Protein AF-A0AAJ3U1E9-F1 (afdb_monomer_lite)

Structure (mmCIF, N/CA/C/O back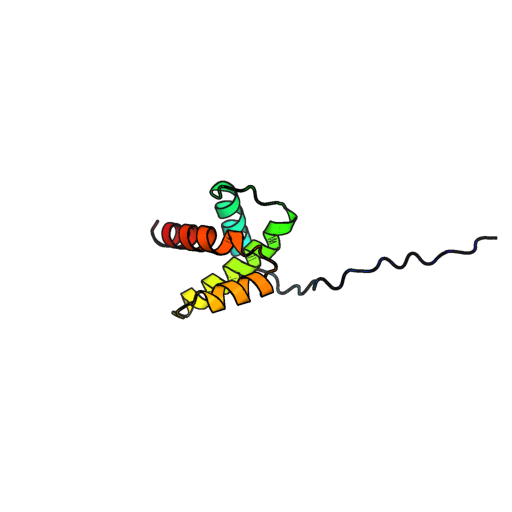bone):
data_AF-A0AAJ3U1E9-F1
#
_entry.id   AF-A0AAJ3U1E9-F1
#
loop_
_atom_site.group_PDB
_atom_site.id
_atom_site.type_symbol
_atom_site.label_atom_id
_atom_site.label_alt_id
_atom_site.label_comp_id
_atom_site.label_asym_id
_atom_site.label_entity_id
_atom_site.label_seq_id
_atom_site.pdbx_PDB_ins_code
_atom_site.Cartn_x
_atom_site.Cartn_y
_atom_site.Cartn_z
_atom_site.occupancy
_atom_site.B_iso_or_equiv
_atom_site.auth_seq_id
_atom_site.auth_comp_id
_atom_site.auth_asym_id
_atom_site.auth_atom_id
_atom_site.pdbx_PDB_model_num
ATOM 1 N N . MET A 1 1 ? -5.097 -34.889 -41.977 1.00 48.44 1 MET A N 1
ATOM 2 C CA . MET A 1 1 ? -4.317 -33.706 -42.388 1.00 48.44 1 MET A CA 1
ATOM 3 C C . MET A 1 1 ? -4.623 -32.609 -41.391 1.00 48.44 1 MET A C 1
ATOM 5 O O . MET A 1 1 ? -5.748 -32.131 -41.348 1.00 48.44 1 MET A O 1
ATOM 9 N N . LEU A 1 2 ? -3.668 -32.356 -40.502 1.00 49.00 2 LEU A N 1
ATOM 10 C CA . LEU A 1 2 ? -3.733 -31.358 -39.440 1.00 49.00 2 LEU A CA 1
ATOM 11 C C . LEU A 1 2 ? -3.795 -29.964 -40.077 1.00 49.00 2 LEU A C 1
ATOM 13 O O . LEU A 1 2 ? -2.908 -29.629 -40.855 1.00 49.00 2 LEU A O 1
ATOM 17 N N . SER A 1 3 ? -4.807 -29.163 -39.752 1.00 53.00 3 SER A N 1
ATOM 18 C CA . SER A 1 3 ? -4.743 -27.715 -39.964 1.00 53.00 3 SER A CA 1
ATOM 19 C C . SER A 1 3 ? -4.899 -27.055 -38.607 1.00 53.00 3 SER A C 1
ATOM 21 O O . SER A 1 3 ? -6.005 -26.895 -38.096 1.00 53.00 3 SER A O 1
ATOM 23 N N . SER A 1 4 ? -3.747 -26.779 -38.005 1.00 50.12 4 SER A N 1
ATOM 24 C CA . SER A 1 4 ? -3.579 -26.111 -36.725 1.00 50.12 4 SER A CA 1
ATOM 25 C C . SER A 1 4 ? -4.294 -24.763 -36.717 1.00 50.12 4 SER A C 1
ATOM 27 O O . SER A 1 4 ? -3.982 -23.884 -37.519 1.00 50.12 4 SER A O 1
ATOM 29 N N . ALA A 1 5 ? -5.219 -24.584 -35.778 1.00 55.34 5 ALA A N 1
ATOM 30 C CA . ALA A 1 5 ? -5.594 -23.254 -35.328 1.00 55.34 5 ALA A CA 1
ATOM 31 C C . ALA A 1 5 ? -4.408 -22.676 -34.534 1.00 55.34 5 ALA A C 1
ATOM 33 O O . ALA A 1 5 ? -3.869 -23.382 -33.674 1.00 55.34 5 ALA A O 1
ATOM 34 N N . PRO A 1 6 ? -3.963 -21.435 -34.786 1.00 54.22 6 PRO A N 1
ATOM 35 C CA . PRO A 1 6 ? -3.008 -20.801 -33.899 1.00 54.22 6 PRO A CA 1
ATOM 36 C C . PRO A 1 6 ? -3.729 -20.468 -32.592 1.00 54.22 6 PRO A C 1
ATOM 38 O O . PRO A 1 6 ? -4.646 -19.648 -32.560 1.00 54.22 6 PRO A O 1
ATOM 41 N N . VAL A 1 7 ? -3.306 -21.111 -31.504 1.00 56.97 7 VAL A N 1
ATOM 42 C CA . VAL A 1 7 ? -3.563 -20.630 -30.146 1.00 56.97 7 VAL A CA 1
ATOM 43 C C . VAL A 1 7 ? -2.734 -19.358 -29.987 1.00 56.97 7 VAL A C 1
ATOM 45 O O . VAL A 1 7 ? -1.586 -19.403 -29.552 1.00 56.97 7 VAL A O 1
ATOM 48 N N . LEU A 1 8 ? -3.281 -18.213 -30.403 1.00 46.44 8 LEU A N 1
ATOM 49 C CA . LEU A 1 8 ? -2.783 -16.936 -29.913 1.00 46.44 8 LEU A CA 1
ATOM 50 C C . LEU A 1 8 ? -3.296 -16.809 -28.481 1.00 46.44 8 LEU A C 1
ATOM 52 O O . LEU A 1 8 ? -4.413 -16.359 -28.233 1.00 46.44 8 LEU A O 1
ATOM 56 N N . ASN A 1 9 ? -2.469 -17.263 -27.543 1.00 48.06 9 ASN A N 1
ATOM 57 C CA . ASN A 1 9 ? -2.538 -16.819 -26.164 1.00 48.06 9 ASN A CA 1
ATOM 58 C C . ASN A 1 9 ? -2.365 -15.296 -26.225 1.00 48.06 9 ASN A C 1
ATOM 60 O O . ASN A 1 9 ? -1.258 -14.800 -26.440 1.00 48.06 9 ASN A O 1
ATOM 64 N N . ALA A 1 10 ? -3.471 -14.559 -26.148 1.00 47.81 10 ALA A N 1
ATOM 65 C CA . ALA A 1 10 ? -3.430 -13.130 -25.924 1.00 47.81 10 ALA A CA 1
ATOM 66 C C . ALA A 1 10 ? -2.826 -12.949 -24.533 1.00 47.81 10 ALA A C 1
ATOM 68 O O . ALA A 1 10 ? -3.517 -13.054 -23.524 1.00 47.81 10 ALA A O 1
ATOM 69 N N . LEU A 1 11 ? -1.508 -12.765 -24.486 1.00 45.75 11 LEU A N 1
ATOM 70 C CA . LEU A 1 11 ? -0.851 -12.178 -23.335 1.00 45.75 11 LEU A CA 1
ATOM 71 C C . LEU A 1 11 ? -1.553 -10.837 -23.138 1.00 45.75 11 LEU A C 1
ATOM 73 O O . LEU A 1 11 ? -1.408 -9.930 -23.959 1.00 45.75 11 LEU A O 1
ATOM 77 N N . THR A 1 12 ? -2.390 -10.745 -22.107 1.00 48.50 12 THR A N 1
ATOM 78 C CA . THR A 1 12 ? -2.872 -9.458 -21.623 1.00 48.50 12 THR A CA 1
ATOM 79 C C . THR A 1 12 ? -1.635 -8.587 -21.430 1.00 48.50 12 THR A C 1
ATOM 81 O O . THR A 1 12 ? -0.710 -9.033 -20.745 1.00 48.50 12 THR A O 1
ATOM 84 N N . PRO A 1 13 ? -1.563 -7.385 -22.022 1.00 43.53 13 PRO A N 1
ATOM 85 C CA . PRO A 1 13 ? -0.471 -6.458 -21.778 1.00 43.53 13 PRO A CA 1
ATOM 86 C C . PRO A 1 13 ? -0.645 -5.823 -20.390 1.00 43.53 13 PRO A C 1
ATOM 88 O O . PRO A 1 13 ? -0.789 -4.619 -20.248 1.00 43.53 13 PRO A O 1
ATOM 91 N N . GLY A 1 14 ? -0.673 -6.665 -19.358 1.00 47.81 14 GLY A N 1
ATOM 92 C CA . GLY A 1 14 ? -0.402 -6.312 -17.977 1.00 47.81 14 GLY A CA 1
ATOM 93 C C . GLY A 1 14 ? 1.082 -6.549 -17.767 1.00 47.81 14 GLY A C 1
ATOM 94 O O . GLY A 1 14 ? 1.507 -7.650 -17.437 1.00 47.81 14 GLY A O 1
ATOM 95 N N . GLN A 1 15 ? 1.849 -5.532 -18.138 1.00 50.19 15 GLN A N 1
ATOM 96 C CA . GLN A 1 15 ? 3.232 -5.256 -17.770 1.00 50.19 15 GLN A CA 1
ATOM 97 C C . GLN A 1 15 ? 3.837 -6.222 -16.738 1.00 50.19 15 GLN A C 1
ATOM 99 O O . GLN A 1 15 ? 3.828 -5.967 -15.539 1.00 50.19 15 GLN A O 1
ATOM 104 N N . ILE A 1 16 ? 4.504 -7.269 -17.228 1.00 46.97 16 ILE A N 1
ATOM 105 C CA . ILE A 1 16 ? 5.647 -7.861 -16.526 1.00 46.97 16 ILE A CA 1
ATOM 106 C C . ILE A 1 16 ? 6.789 -6.843 -16.653 1.00 46.97 16 ILE A C 1
ATOM 108 O O . ILE A 1 16 ? 7.735 -7.019 -17.418 1.00 46.97 16 ILE A O 1
ATOM 112 N N . MET A 1 17 ? 6.654 -5.698 -15.984 1.00 45.28 17 MET A N 1
ATOM 113 C CA . MET A 1 17 ? 7.778 -4.812 -15.722 1.00 45.28 17 MET A CA 1
ATOM 114 C C . MET A 1 17 ? 8.461 -5.370 -14.481 1.00 45.28 17 MET A C 1
ATOM 116 O O . MET A 1 17 ? 8.216 -4.914 -13.372 1.00 45.28 17 MET A O 1
ATOM 120 N N . ASN A 1 18 ? 9.291 -6.399 -14.679 1.00 44.62 18 ASN A N 1
ATOM 121 C CA . ASN A 1 18 ? 10.212 -6.892 -13.658 1.00 44.62 18 ASN A CA 1
ATOM 122 C C . ASN A 1 18 ? 11.278 -5.814 -13.384 1.00 44.62 18 ASN A C 1
ATOM 124 O O . ASN A 1 18 ? 12.429 -5.939 -13.796 1.00 44.62 18 ASN A O 1
ATOM 128 N N . HIS A 1 19 ? 10.897 -4.731 -12.712 1.00 53.78 19 HIS A N 1
ATOM 129 C CA . HIS A 1 19 ? 11.759 -4.211 -11.668 1.00 53.78 19 HIS A CA 1
ATOM 130 C C . HIS A 1 19 ? 11.544 -5.162 -10.495 1.00 53.78 19 HIS A C 1
ATOM 132 O O . HIS A 1 19 ? 10.432 -5.241 -9.985 1.00 53.78 19 HIS A O 1
ATOM 138 N N . ASP A 1 20 ? 12.558 -5.957 -10.147 1.00 77.88 20 ASP A N 1
ATOM 139 C CA . ASP A 1 20 ? 12.486 -6.845 -8.985 1.00 77.88 20 ASP A CA 1
ATOM 140 C C . ASP A 1 20 ? 12.117 -6.004 -7.759 1.00 77.88 20 ASP A C 1
ATOM 142 O O . ASP A 1 20 ? 12.939 -5.230 -7.265 1.00 77.88 20 ASP A O 1
ATOM 146 N N . ILE A 1 21 ? 10.871 -6.125 -7.300 1.00 91.50 21 ILE A N 1
ATOM 1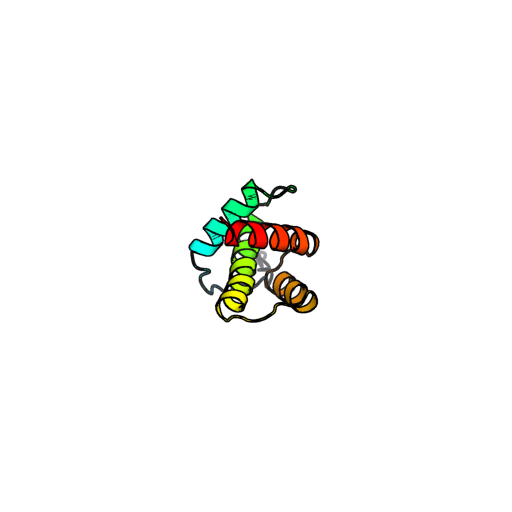47 C CA . ILE A 1 21 ? 10.414 -5.520 -6.053 1.00 91.50 21 ILE A CA 1
ATOM 148 C C . ILE A 1 21 ? 11.217 -6.203 -4.938 1.00 91.50 21 ILE A C 1
ATOM 150 O O . ILE A 1 21 ? 11.147 -7.430 -4.811 1.00 91.50 21 ILE A O 1
ATOM 154 N N . PRO A 1 22 ? 12.013 -5.466 -4.139 1.00 94.75 22 PRO A N 1
ATOM 155 C CA . PRO A 1 22 ? 12.797 -6.073 -3.071 1.00 94.75 22 PRO A CA 1
ATOM 156 C C . PRO A 1 22 ? 11.934 -6.899 -2.108 1.00 94.75 22 PRO A C 1
ATOM 158 O O . PRO A 1 22 ? 10.864 -6.449 -1.705 1.00 94.75 22 PRO A O 1
ATOM 161 N N . LEU A 1 23 ? 12.438 -8.068 -1.683 1.00 93.88 23 LEU A N 1
ATOM 162 C CA . LEU A 1 23 ? 11.690 -9.029 -0.852 1.00 93.88 23 LEU A CA 1
ATOM 163 C C . LEU A 1 23 ? 11.068 -8.398 0.403 1.00 93.88 23 LEU A C 1
ATOM 165 O O . LEU A 1 23 ? 9.941 -8.727 0.746 1.00 93.88 23 LEU A O 1
ATOM 169 N N . LYS A 1 24 ? 11.744 -7.413 1.006 1.00 93.56 24 LYS A N 1
ATOM 170 C CA . LYS A 1 24 ? 11.238 -6.673 2.171 1.00 93.56 24 LYS A CA 1
ATOM 171 C C . LYS A 1 24 ? 9.835 -6.079 1.974 1.00 93.56 24 LYS A C 1
ATOM 173 O O . LYS A 1 24 ? 9.107 -5.928 2.939 1.00 93.56 24 LYS A O 1
ATOM 178 N N . TYR A 1 25 ? 9.449 -5.716 0.748 1.00 96.38 25 TYR A N 1
ATOM 179 C CA . TYR A 1 25 ? 8.115 -5.168 0.486 1.00 96.38 25 TYR A CA 1
ATOM 180 C C . TYR A 1 25 ? 7.050 -6.261 0.369 1.00 96.38 25 TYR A C 1
ATOM 182 O O . TYR A 1 25 ? 5.882 -5.996 0.632 1.00 96.38 25 TYR A O 1
ATOM 190 N N . PHE A 1 26 ? 7.443 -7.487 0.012 1.00 96.06 26 PHE A N 1
ATOM 191 C CA . PHE A 1 26 ? 6.564 -8.650 0.122 1.00 96.06 26 PHE A CA 1
ATOM 192 C C . PHE A 1 26 ? 6.356 -9.049 1.578 1.00 96.06 26 PHE A C 1
ATOM 194 O O . PHE A 1 26 ? 5.237 -9.392 1.926 1.00 96.06 26 PHE A O 1
ATOM 201 N N . ASP A 1 27 ? 7.388 -8.947 2.421 1.00 95.44 27 ASP A N 1
ATOM 202 C CA . ASP A 1 27 ? 7.248 -9.204 3.858 1.00 95.44 27 ASP A CA 1
ATOM 203 C C . ASP A 1 27 ? 6.211 -8.248 4.484 1.00 95.44 27 ASP A C 1
ATOM 205 O O . ASP A 1 27 ? 5.326 -8.689 5.209 1.00 95.44 27 ASP A O 1
ATOM 209 N N . ILE A 1 28 ? 6.245 -6.960 4.112 1.00 95.75 28 ILE A N 1
ATOM 210 C CA . ILE A 1 28 ? 5.253 -5.957 4.549 1.00 95.75 28 ILE A CA 1
ATOM 211 C C . ILE A 1 28 ? 3.863 -6.246 3.964 1.00 95.75 28 ILE A C 1
ATOM 213 O O . ILE A 1 28 ? 2.859 -6.112 4.655 1.00 95.75 28 ILE A O 1
ATOM 217 N N . ALA A 1 29 ? 3.780 -6.649 2.691 1.00 96.50 29 ALA A N 1
ATOM 218 C CA . ALA A 1 29 ? 2.503 -7.018 2.081 1.00 96.50 29 ALA A CA 1
ATOM 219 C C . ALA A 1 29 ? 1.868 -8.246 2.749 1.00 96.50 29 ALA A C 1
ATOM 221 O O . ALA A 1 29 ? 0.647 -8.296 2.892 1.00 96.50 29 A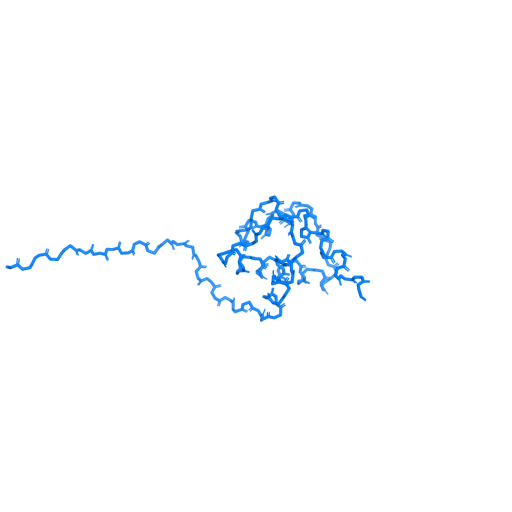LA A O 1
ATOM 222 N N . ASP A 1 30 ? 2.687 -9.214 3.161 1.00 95.75 30 ASP A N 1
ATOM 223 C CA . ASP A 1 30 ? 2.241 -10.396 3.892 1.00 95.75 30 ASP A CA 1
ATOM 224 C C . ASP A 1 30 ? 1.789 -10.029 5.311 1.00 95.75 30 ASP A C 1
ATOM 226 O O . ASP A 1 30 ? 0.763 -10.531 5.758 1.00 95.75 30 ASP A O 1
ATOM 230 N N . GLU A 1 31 ? 2.495 -9.124 5.992 1.00 96.25 31 GLU A N 1
ATOM 231 C CA . GLU A 1 31 ? 2.096 -8.580 7.296 1.00 96.25 31 GLU A CA 1
ATOM 232 C C . GLU A 1 31 ? 0.746 -7.852 7.210 1.00 96.25 31 GLU A C 1
ATOM 234 O O . GLU A 1 31 ? -0.207 -8.249 7.886 1.00 96.25 31 GLU A O 1
ATOM 239 N N . TYR A 1 32 ? 0.606 -6.903 6.277 1.00 96.88 32 TYR A N 1
ATOM 240 C CA . TYR A 1 32 ? -0.666 -6.229 5.998 1.00 96.88 32 TYR A CA 1
ATOM 241 C C . TYR A 1 32 ? -1.795 -7.231 5.712 1.00 96.88 32 TYR A C 1
ATOM 243 O O . TYR A 1 32 ? -2.890 -7.095 6.253 1.00 96.88 32 TYR A O 1
ATOM 251 N N . ALA A 1 33 ? -1.536 -8.283 4.926 1.00 96.62 33 ALA A N 1
ATOM 252 C CA . ALA A 1 33 ? -2.533 -9.310 4.615 1.00 96.62 33 ALA A CA 1
ATOM 253 C C . ALA A 1 33 ? -3.034 -10.094 5.844 1.00 96.62 33 ALA A C 1
ATOM 255 O O . ALA A 1 33 ? -4.101 -10.710 5.776 1.00 96.62 33 ALA A O 1
ATOM 256 N N . THR A 1 34 ? -2.283 -10.103 6.951 1.00 95.06 34 THR A N 1
ATOM 257 C CA . THR A 1 34 ? -2.720 -10.715 8.217 1.00 95.06 34 THR A CA 1
ATOM 258 C C . THR A 1 34 ? -3.522 -9.774 9.114 1.00 95.06 34 THR A C 1
ATOM 260 O O . THR A 1 34 ? -4.260 -10.258 9.974 1.00 95.06 34 THR A O 1
ATOM 263 N N . GLU A 1 35 ? -3.411 -8.462 8.904 1.00 93.38 35 GLU A N 1
ATOM 264 C CA . GLU A 1 35 ? -4.025 -7.430 9.748 1.00 93.38 35 GLU A CA 1
ATOM 265 C C . GLU A 1 35 ? -5.230 -6.743 9.098 1.00 93.38 35 GLU A C 1
ATOM 267 O O . GLU A 1 35 ? -6.103 -6.233 9.803 1.00 93.38 35 GLU A O 1
ATOM 272 N N . CYS A 1 36 ? -5.313 -6.757 7.766 1.00 93.75 36 CYS A N 1
ATOM 273 C CA . CYS A 1 36 ? -6.404 -6.146 7.017 1.00 93.75 36 CYS A CA 1
ATOM 274 C C . CYS A 1 36 ? -7.752 -6.838 7.271 1.00 93.75 36 CYS A C 1
ATOM 276 O O . CYS A 1 36 ? -7.837 -8.060 7.444 1.00 93.75 36 CYS A O 1
ATOM 278 N N . ALA A 1 37 ? -8.836 -6.067 7.217 1.00 91.88 37 ALA A N 1
ATOM 279 C CA . ALA A 1 37 ? -10.185 -6.588 7.404 1.00 91.88 37 ALA A CA 1
ATOM 280 C C . ALA A 1 37 ? -10.641 -7.468 6.227 1.00 91.88 37 ALA A C 1
ATOM 282 O O . ALA A 1 37 ? -11.306 -8.490 6.429 1.00 91.88 37 ALA A O 1
ATOM 283 N N . GLU A 1 38 ? -10.301 -7.073 4.996 1.00 92.44 38 GLU A N 1
ATOM 284 C CA . GLU A 1 38 ? -10.631 -7.828 3.787 1.00 92.44 38 GLU A CA 1
ATOM 285 C C . GLU A 1 38 ? -9.461 -8.710 3.343 1.00 92.44 38 GLU A C 1
ATOM 287 O O . GLU A 1 38 ? -8.399 -8.171 3.021 1.00 92.44 38 GLU A O 1
ATOM 292 N N . PRO A 1 39 ? -9.659 -10.040 3.215 1.00 94.69 39 PRO A N 1
ATOM 293 C CA . PRO A 1 39 ? -8.599 -10.948 2.804 1.00 94.69 39 PRO A CA 1
ATOM 294 C C . PRO A 1 39 ? -7.923 -10.487 1.511 1.00 94.69 39 PRO A C 1
ATOM 296 O O . PRO A 1 39 ? -8.584 -10.108 0.541 1.00 94.69 39 PRO A O 1
ATOM 299 N N . VAL A 1 40 ? -6.598 -10.565 1.488 1.00 95.19 40 VAL A N 1
ATOM 300 C CA . VAL A 1 40 ? -5.785 -10.277 0.306 1.00 95.19 40 VAL A CA 1
ATOM 301 C C . VAL A 1 40 ? -5.671 -11.539 -0.545 1.00 95.19 40 VAL A C 1
ATOM 303 O O . VAL A 1 40 ? -5.250 -12.594 -0.066 1.00 95.19 40 VAL A O 1
ATOM 306 N N . ALA A 1 41 ? -6.041 -11.455 -1.823 1.00 94.19 41 ALA A N 1
ATOM 307 C CA . ALA A 1 41 ? -5.828 -12.552 -2.759 1.00 94.19 41 ALA A CA 1
ATOM 308 C C . ALA A 1 41 ? -4.346 -12.673 -3.154 1.00 94.19 41 ALA A C 1
ATOM 310 O O . ALA A 1 41 ? -3.621 -11.684 -3.220 1.00 94.19 41 ALA A O 1
ATOM 311 N N . GLU A 1 42 ? -3.898 -13.873 -3.538 1.00 92.00 42 GLU A N 1
ATOM 312 C CA . GLU A 1 42 ? -2.514 -14.098 -4.001 1.00 92.00 42 GLU A CA 1
ATOM 313 C C . GLU A 1 42 ? -2.124 -13.166 -5.164 1.00 92.00 42 GLU A C 1
ATOM 315 O O . GLU A 1 42 ? -1.004 -12.662 -5.220 1.00 92.00 42 GLU A O 1
ATOM 320 N N . ALA A 1 43 ? -3.075 -12.871 -6.057 1.00 93.06 43 ALA A N 1
ATOM 321 C CA . ALA A 1 43 ? -2.878 -11.955 -7.179 1.00 93.06 43 ALA A CA 1
ATOM 322 C C . ALA A 1 43 ? -2.680 -10.486 -6.756 1.00 93.06 43 ALA A C 1
ATOM 324 O O . ALA A 1 43 ? -2.111 -9.711 -7.519 1.00 93.06 43 ALA A O 1
ATOM 325 N N . GLU A 1 44 ? -3.130 -10.099 -5.559 1.00 95.44 44 GLU A N 1
ATOM 326 C CA . GLU A 1 44 ? -2.974 -8.744 -5.014 1.00 95.44 44 GLU A CA 1
ATOM 327 C C . GLU A 1 44 ? -1.626 -8.554 -4.306 1.00 95.44 44 GLU A C 1
ATOM 329 O O . GLU A 1 44 ? -1.202 -7.421 -4.089 1.00 95.44 44 GLU A O 1
ATOM 334 N N . ARG A 1 45 ? -0.902 -9.640 -4.001 1.00 95.75 45 ARG A N 1
ATOM 335 C CA . ARG A 1 45 ? 0.358 -9.591 -3.246 1.00 95.75 45 ARG A CA 1
ATOM 336 C C . ARG A 1 45 ? 1.446 -8.772 -3.947 1.00 95.75 45 ARG A C 1
ATOM 338 O O . ARG A 1 45 ? 2.081 -7.926 -3.325 1.00 95.75 45 ARG A O 1
ATOM 345 N N . THR A 1 46 ? 1.667 -8.999 -5.243 1.00 96.06 46 THR A N 1
ATOM 346 C CA . THR A 1 46 ? 2.659 -8.237 -6.023 1.00 96.06 46 THR A CA 1
ATOM 347 C C . THR A 1 46 ? 2.265 -6.760 -6.188 1.00 96.06 46 THR A C 1
ATOM 349 O O . THR A 1 46 ? 3.118 -5.911 -5.924 1.00 96.06 46 THR A O 1
ATOM 352 N N . PRO A 1 47 ? 1.010 -6.419 -6.552 1.00 97.31 47 PRO A N 1
ATOM 353 C CA . PRO A 1 47 ? 0.497 -5.049 -6.478 1.00 97.31 47 PRO A CA 1
ATOM 354 C C . PRO A 1 47 ? 0.733 -4.367 -5.127 1.00 97.31 47 PRO A C 1
ATOM 356 O O . PRO A 1 47 ? 1.200 -3.231 -5.090 1.00 97.31 47 PRO A O 1
ATOM 359 N N . LEU A 1 48 ? 0.470 -5.059 -4.014 1.00 97.88 48 LEU A N 1
ATOM 360 C CA . LEU A 1 48 ? 0.645 -4.495 -2.673 1.00 97.88 48 LEU A CA 1
ATOM 361 C C . LEU A 1 48 ? 2.114 -4.212 -2.391 1.00 97.88 48 LEU A C 1
ATOM 363 O O . LEU A 1 48 ? 2.455 -3.103 -1.993 1.00 97.88 48 LEU A O 1
ATOM 367 N N . ALA A 1 49 ? 2.996 -5.169 -2.679 1.00 97.50 49 ALA A N 1
ATOM 368 C CA . ALA A 1 49 ? 4.433 -4.977 -2.527 1.00 97.50 49 ALA A CA 1
ATOM 369 C C . ALA A 1 49 ? 4.946 -3.792 -3.371 1.00 97.50 49 ALA A C 1
ATOM 371 O O . ALA A 1 49 ? 5.770 -3.006 -2.900 1.00 97.50 49 ALA A O 1
ATOM 372 N N . HIS A 1 50 ? 4.430 -3.611 -4.592 1.00 97.75 50 HIS A N 1
ATOM 373 C CA . HIS A 1 50 ? 4.775 -2.455 -5.420 1.00 97.75 50 HIS A CA 1
ATOM 374 C C . HIS A 1 50 ? 4.266 -1.143 -4.811 1.00 97.75 50 HIS A C 1
ATOM 376 O O . HIS A 1 50 ? 5.006 -0.164 -4.740 1.00 97.75 50 HIS A O 1
ATOM 382 N N . TYR A 1 51 ? 3.029 -1.125 -4.321 1.00 98.06 51 TYR A N 1
ATOM 383 C CA . TYR A 1 51 ? 2.447 0.057 -3.697 1.00 98.06 51 TYR A CA 1
ATOM 384 C C . TYR A 1 51 ? 3.197 0.462 -2.418 1.00 98.06 51 TYR A C 1
ATOM 386 O O . TYR A 1 51 ? 3.554 1.630 -2.258 1.00 98.06 51 TYR A O 1
ATOM 394 N N . PHE A 1 52 ? 3.552 -0.502 -1.561 1.00 97.69 52 PHE A N 1
ATOM 395 C CA . PHE A 1 52 ? 4.409 -0.262 -0.397 1.00 97.69 52 PHE A CA 1
ATOM 396 C C . PHE A 1 52 ? 5.788 0.260 -0.788 1.00 97.69 52 PHE A C 1
ATOM 398 O O . PHE A 1 52 ? 6.305 1.165 -0.132 1.00 97.69 52 PHE A O 1
ATOM 405 N N . GLN A 1 53 ? 6.381 -0.257 -1.868 1.00 97.31 53 GLN A N 1
ATOM 406 C CA . GLN A 1 53 ? 7.625 0.288 -2.402 1.00 97.31 53 GLN A CA 1
ATOM 407 C C . GLN A 1 53 ? 7.473 1.768 -2.768 1.00 97.31 53 GLN A C 1
ATOM 409 O O . GLN A 1 53 ? 8.291 2.574 -2.329 1.00 97.31 53 GLN A O 1
ATOM 414 N N . LEU A 1 54 ? 6.435 2.134 -3.526 1.00 97.06 54 LEU A N 1
ATOM 415 C CA . LEU A 1 54 ? 6.194 3.519 -3.939 1.00 97.06 54 LEU A CA 1
ATOM 416 C C . LEU A 1 54 ? 6.022 4.448 -2.728 1.00 97.06 54 LEU A C 1
ATOM 418 O O . LEU A 1 54 ? 6.716 5.463 -2.628 1.00 97.06 54 LEU A O 1
ATOM 422 N N . LEU A 1 55 ? 5.162 4.068 -1.778 1.00 97.12 55 LEU A N 1
ATOM 423 C CA . LEU A 1 55 ? 4.895 4.844 -0.566 1.00 97.12 55 LEU A CA 1
ATOM 424 C C . LEU A 1 55 ? 6.155 5.022 0.286 1.00 97.12 55 LEU A C 1
ATOM 426 O O . LEU A 1 55 ? 6.558 6.146 0.583 1.00 97.12 55 LEU A O 1
ATOM 430 N N . LEU A 1 56 ? 6.809 3.919 0.656 1.00 95.50 56 LEU A N 1
ATOM 431 C CA . LEU A 1 56 ? 7.954 3.955 1.562 1.00 95.50 56 LEU A CA 1
ATOM 432 C C . LEU A 1 56 ? 9.162 4.642 0.930 1.00 95.50 56 LEU A C 1
ATOM 434 O O . LEU A 1 56 ? 9.899 5.319 1.637 1.00 95.50 56 LEU A O 1
ATOM 438 N N . THR A 1 57 ? 9.366 4.530 -0.386 1.00 95.44 57 THR A N 1
ATOM 439 C CA . THR A 1 57 ? 10.423 5.289 -1.066 1.00 95.44 57 THR A CA 1
ATOM 440 C C . THR A 1 57 ? 10.209 6.796 -0.926 1.00 95.44 57 THR A C 1
ATOM 442 O O . THR A 1 57 ? 11.167 7.502 -0.611 1.00 95.44 57 THR A O 1
ATOM 445 N N . ARG A 1 58 ? 8.977 7.294 -1.091 1.00 95.62 58 ARG A N 1
ATOM 446 C CA . ARG A 1 58 ? 8.665 8.720 -0.895 1.00 95.62 58 ARG A CA 1
ATOM 447 C C . ARG A 1 58 ? 8.819 9.148 0.565 1.00 95.62 58 ARG A C 1
ATOM 449 O O . ARG A 1 58 ? 9.496 10.136 0.843 1.00 95.62 58 ARG A O 1
ATOM 456 N N . LEU A 1 59 ? 8.296 8.358 1.505 1.00 92.81 59 LEU A N 1
ATOM 457 C CA . LEU A 1 59 ? 8.433 8.634 2.942 1.00 92.81 59 LEU A CA 1
ATOM 458 C C . LEU A 1 59 ? 9.903 8.660 3.390 1.00 92.81 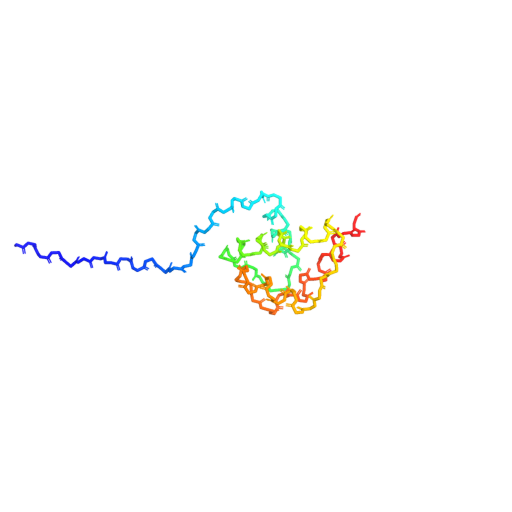59 LEU A C 1
ATOM 460 O O . LEU A 1 59 ? 10.310 9.569 4.108 1.00 92.81 59 LEU A O 1
ATOM 464 N N . MET A 1 60 ? 10.732 7.725 2.914 1.00 92.00 60 MET A N 1
ATOM 465 C CA . MET A 1 60 ? 12.179 7.705 3.184 1.00 92.00 60 MET A CA 1
ATOM 466 C C . MET A 1 60 ? 12.913 8.933 2.622 1.00 92.00 60 MET A C 1
ATOM 468 O O . MET A 1 60 ? 13.960 9.312 3.148 1.00 92.00 60 MET A O 1
ATOM 472 N N . ASN A 1 61 ? 12.369 9.565 1.579 1.00 95.56 61 ASN A N 1
ATOM 473 C CA . ASN A 1 61 ? 12.876 10.818 1.018 1.00 95.56 61 ASN A CA 1
ATOM 474 C C . ASN A 1 61 ? 12.318 12.067 1.728 1.00 95.56 61 ASN A C 1
ATOM 476 O O . ASN A 1 61 ? 12.644 13.185 1.327 1.00 95.56 61 ASN A O 1
ATOM 480 N N . ASN A 1 62 ? 11.533 11.897 2.799 1.00 94.50 62 ASN A N 1
ATOM 481 C CA . ASN A 1 62 ? 10.802 12.953 3.508 1.00 94.50 62 ASN A CA 1
ATOM 482 C C . ASN A 1 62 ? 9.810 13.716 2.612 1.00 94.50 62 ASN A C 1
ATOM 484 O O . ASN A 1 62 ? 9.576 14.909 2.816 1.00 94.50 62 ASN A O 1
ATOM 488 N N . GLU A 1 63 ? 9.254 13.050 1.600 1.00 95.81 63 GLU A N 1
ATOM 489 C CA . GLU A 1 63 ? 8.229 13.631 0.737 1.00 95.81 63 GLU A CA 1
ATOM 490 C C . GLU A 1 63 ? 6.855 13.528 1.408 1.00 95.81 63 GLU A C 1
ATOM 492 O O . GLU A 1 63 ? 6.459 12.465 1.891 1.00 95.81 63 GLU A O 1
ATOM 497 N N . GLU A 1 64 ? 6.114 14.637 1.415 1.00 94.69 64 GLU A N 1
ATOM 498 C CA . GLU A 1 64 ? 4.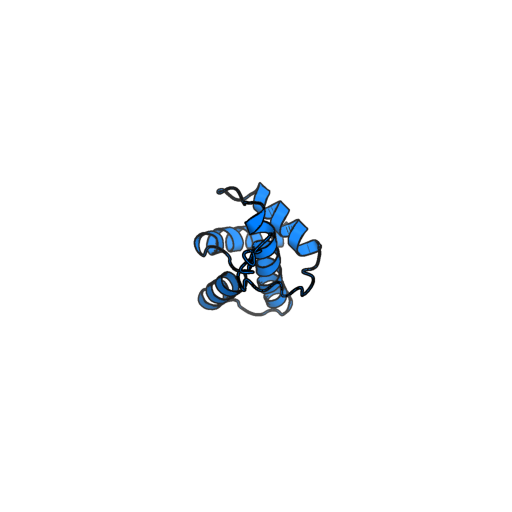692 14.615 1.748 1.00 94.69 64 GLU A CA 1
ATOM 499 C C . GLU A 1 64 ? 3.931 13.881 0.640 1.00 94.69 64 GLU A C 1
ATOM 501 O O . GLU A 1 64 ? 4.143 14.127 -0.550 1.00 94.69 64 GLU A O 1
ATOM 506 N N . ILE A 1 65 ? 3.035 12.978 1.033 1.00 95.06 65 ILE A N 1
ATOM 507 C CA . ILE A 1 65 ? 2.205 12.221 0.102 1.00 95.06 65 ILE A CA 1
ATOM 508 C C . ILE A 1 65 ? 0.772 12.719 0.249 1.00 95.06 65 ILE A C 1
ATOM 510 O O . ILE A 1 65 ? 0.126 12.473 1.264 1.00 95.06 65 ILE A O 1
ATOM 514 N N . SER A 1 66 ? 0.286 13.432 -0.765 1.00 96.06 66 SER A N 1
ATOM 515 C CA . SER A 1 66 ? -1.115 13.844 -0.829 1.00 96.06 66 SER A CA 1
ATOM 516 C C . SER A 1 66 ? -2.033 12.654 -1.116 1.00 96.06 66 SER A C 1
ATOM 518 O O . SER A 1 66 ? -1.608 11.640 -1.670 1.00 96.06 66 SER A O 1
ATOM 520 N N . GLU A 1 67 ? -3.318 12.807 -0.806 1.00 94.62 67 GLU A N 1
ATOM 521 C CA . GLU A 1 67 ? -4.365 11.837 -1.154 1.00 94.62 67 GLU A CA 1
ATOM 522 C C . GLU A 1 67 ? -4.394 11.547 -2.668 1.00 94.62 67 GLU A C 1
ATOM 524 O O . GLU A 1 67 ? -4.381 10.394 -3.089 1.00 94.62 67 GLU A O 1
ATOM 529 N N . GLU A 1 68 ? -4.317 12.587 -3.506 1.00 96.44 68 GLU A N 1
ATOM 530 C CA . GLU A 1 68 ? -4.225 12.446 -4.968 1.00 96.44 68 GLU A CA 1
ATOM 531 C C . GLU A 1 68 ? -3.020 11.587 -5.380 1.00 96.44 68 GLU A C 1
ATOM 533 O O . GLU A 1 68 ? -3.146 10.666 -6.184 1.00 96.44 68 GLU A O 1
ATOM 538 N N . ALA A 1 69 ? -1.861 11.821 -4.760 1.00 96.50 69 ALA A N 1
ATOM 539 C CA . ALA A 1 69 ? -0.660 11.053 -5.038 1.00 96.50 69 ALA A CA 1
ATOM 540 C C . ALA A 1 69 ? -0.787 9.583 -4.599 1.00 96.50 69 ALA A C 1
ATOM 542 O O . ALA A 1 69 ? -0.248 8.707 -5.277 1.00 96.50 69 ALA A O 1
ATOM 543 N N . GLN A 1 70 ? -1.481 9.300 -3.490 1.00 97.12 70 GLN A N 1
ATOM 544 C CA . GLN A 1 70 ? -1.791 7.928 -3.069 1.00 97.12 70 GLN A CA 1
ATOM 545 C C . GLN A 1 70 ? -2.683 7.223 -4.092 1.00 97.12 70 GLN A C 1
ATOM 547 O O . GLN A 1 70 ? -2.388 6.091 -4.474 1.00 97.12 70 GLN A O 1
ATOM 552 N N . HIS A 1 71 ? -3.714 7.902 -4.599 1.00 97.19 71 HIS A N 1
ATOM 553 C CA . HIS A 1 71 ? -4.577 7.365 -5.650 1.00 97.19 71 HIS A CA 1
ATOM 554 C C . HIS A 1 71 ? -3.820 7.079 -6.952 1.00 97.19 71 HIS A C 1
ATOM 556 O O . HIS A 1 71 ? -3.995 6.001 -7.525 1.00 97.19 71 HIS A O 1
ATOM 562 N N . ASP A 1 72 ? -2.948 7.989 -7.390 1.00 97.56 72 ASP A N 1
ATOM 563 C CA . ASP A 1 72 ? -2.117 7.786 -8.582 1.00 97.56 72 ASP A CA 1
ATOM 564 C C . ASP A 1 72 ? -1.184 6.577 -8.423 1.00 97.56 72 ASP A C 1
ATOM 566 O O . ASP A 1 72 ? -1.092 5.734 -9.317 1.00 97.56 72 ASP A O 1
ATOM 570 N N . MET A 1 73 ? -0.533 6.444 -7.263 1.00 97.25 73 MET A N 1
ATOM 571 C CA . MET A 1 73 ? 0.343 5.305 -6.966 1.00 97.25 73 MET A CA 1
ATOM 572 C C . MET A 1 73 ? -0.432 3.987 -6.842 1.00 97.25 73 MET A C 1
ATOM 574 O O . MET A 1 73 ? 0.060 2.944 -7.270 1.00 97.25 73 MET A O 1
ATOM 578 N N . ALA A 1 74 ? -1.644 4.011 -6.285 1.00 96.75 74 ALA A N 1
ATOM 579 C CA . ALA A 1 74 ? -2.502 2.833 -6.221 1.00 96.75 74 ALA A CA 1
ATOM 580 C C . ALA A 1 74 ? -2.921 2.388 -7.629 1.00 96.75 74 ALA A C 1
ATOM 582 O O . ALA A 1 74 ? -2.864 1.198 -7.941 1.00 96.75 74 ALA A O 1
ATOM 583 N N . ALA A 1 75 ? -3.266 3.336 -8.505 1.00 96.75 75 ALA A N 1
ATOM 584 C CA . ALA A 1 75 ? -3.558 3.054 -9.906 1.00 96.75 75 ALA A CA 1
ATOM 585 C C . ALA A 1 75 ? -2.331 2.494 -10.648 1.00 96.75 75 ALA A C 1
ATOM 587 O O . ALA A 1 75 ? -2.465 1.528 -11.398 1.00 96.75 75 ALA A O 1
ATOM 588 N N . GLU A 1 76 ? -1.138 3.046 -10.401 1.00 95.38 76 GLU A N 1
ATOM 589 C CA . GLU A 1 76 ? 0.129 2.548 -10.952 1.00 95.38 76 GLU A CA 1
ATOM 590 C C . GLU A 1 76 ? 0.436 1.113 -10.496 1.00 95.38 76 GLU A C 1
ATOM 592 O O . GLU A 1 76 ? 0.866 0.278 -11.294 1.00 95.38 76 GLU A O 1
ATOM 597 N N . ALA A 1 77 ? 0.185 0.805 -9.224 1.00 95.38 77 ALA A N 1
ATOM 598 C CA . ALA A 1 77 ? 0.414 -0.517 -8.657 1.00 95.38 77 ALA A CA 1
ATOM 599 C C . ALA A 1 77 ? -0.683 -1.541 -8.997 1.00 95.38 77 ALA A C 1
ATOM 601 O O . ALA A 1 77 ? -0.462 -2.739 -8.830 1.00 95.38 77 ALA A O 1
ATOM 602 N N . GLY A 1 78 ? -1.844 -1.099 -9.487 1.00 95.44 78 GLY A N 1
ATOM 603 C CA . GLY A 1 78 ? -3.001 -1.962 -9.728 1.00 95.44 78 GLY A CA 1
ATOM 604 C C . GLY A 1 78 ? -3.758 -2.336 -8.448 1.00 95.44 78 GLY A C 1
ATOM 605 O O . GLY A 1 78 ? -4.343 -3.415 -8.374 1.00 95.44 78 GLY A O 1
ATOM 606 N N . ILE A 1 79 ? -3.732 -1.462 -7.441 1.00 94.38 79 ILE A N 1
ATOM 607 C CA . ILE A 1 79 ? -4.427 -1.621 -6.161 1.00 94.38 79 ILE A CA 1
ATOM 608 C C . ILE A 1 79 ? -5.850 -1.071 -6.237 1.00 94.38 79 ILE A C 1
ATOM 610 O O . ILE A 1 79 ? -6.106 -0.021 -6.825 1.00 94.38 79 ILE A O 1
ATOM 614 N N . ASN A 1 80 ? -6.786 -1.780 -5.603 1.00 94.00 80 ASN A N 1
ATOM 615 C CA . ASN A 1 80 ? -8.140 -1.282 -5.393 1.00 94.00 80 ASN A CA 1
ATOM 616 C C . ASN A 1 80 ? -8.093 -0.024 -4.500 1.00 94.00 80 ASN A C 1
ATOM 618 O O . ASN A 1 80 ? -7.625 -0.133 -3.365 1.00 94.00 80 ASN A O 1
ATOM 622 N N . PRO A 1 81 ? -8.620 1.135 -4.946 1.00 94.12 81 PRO A N 1
ATOM 623 C CA . PRO A 1 81 ? -8.629 2.362 -4.152 1.00 94.12 81 PRO A CA 1
ATOM 624 C C . PRO A 1 81 ? -9.248 2.217 -2.758 1.00 94.12 81 PRO A C 1
ATOM 626 O O . PRO A 1 81 ? -8.858 2.937 -1.849 1.00 94.12 81 PRO A O 1
ATOM 629 N N . ALA A 1 82 ? -10.162 1.259 -2.561 1.00 95.00 82 ALA A N 1
ATOM 630 C CA . ALA A 1 82 ? -10.751 0.976 -1.252 1.00 95.00 82 ALA A CA 1
ATOM 631 C C . ALA A 1 82 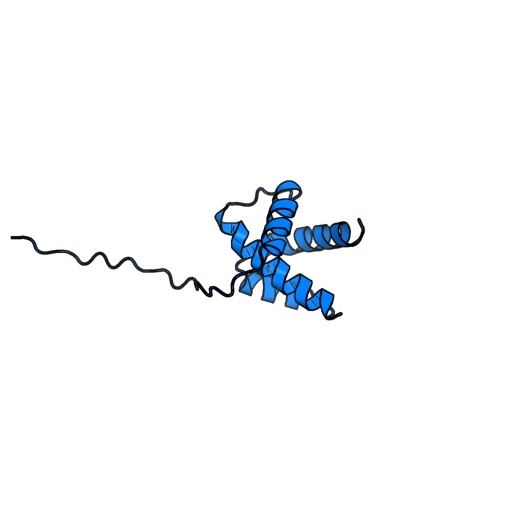? -9.727 0.526 -0.190 1.00 95.00 82 ALA A C 1
ATOM 633 O O . ALA A 1 82 ? -10.013 0.624 0.998 1.00 95.00 82 ALA A O 1
ATOM 634 N N . ARG A 1 83 ? -8.542 0.046 -0.598 1.00 96.06 83 ARG A N 1
ATOM 635 C CA . ARG A 1 83 ? -7.465 -0.353 0.321 1.00 96.06 83 ARG A CA 1
ATOM 636 C C . ARG A 1 83 ? -6.585 0.820 0.770 1.00 96.06 83 ARG A C 1
ATOM 638 O O . ARG A 1 83 ? -5.790 0.641 1.683 1.00 96.06 83 ARG A O 1
ATOM 645 N N . ILE A 1 84 ? -6.683 1.997 0.141 1.00 96.81 84 ILE A N 1
ATOM 646 C CA . ILE A 1 84 ? -5.758 3.120 0.387 1.00 96.81 84 ILE A CA 1
ATOM 647 C C . ILE A 1 84 ? -5.827 3.594 1.841 1.00 96.81 84 ILE A C 1
ATOM 649 O O . ILE A 1 84 ? -4.781 3.694 2.480 1.00 96.81 84 ILE A O 1
ATOM 653 N N . ASP A 1 85 ? -7.035 3.824 2.363 1.00 95.94 85 ASP A N 1
ATOM 654 C CA . ASP A 1 85 ? -7.236 4.328 3.727 1.00 95.94 85 ASP A CA 1
ATOM 655 C C . ASP A 1 85 ? -6.699 3.343 4.775 1.00 95.94 85 ASP A C 1
ATOM 657 O O . ASP A 1 85 ? -5.918 3.720 5.646 1.00 95.94 85 ASP A O 1
ATOM 661 N N . GLU A 1 86 ? -7.042 2.058 4.645 1.00 96.50 86 GLU A N 1
ATOM 662 C CA . GLU A 1 86 ? -6.576 1.005 5.556 1.00 96.50 86 GLU A CA 1
ATOM 663 C C . GLU A 1 86 ? -5.049 0.828 5.489 1.00 96.50 86 GLU A C 1
ATOM 665 O O . GLU A 1 86 ? -4.396 0.672 6.518 1.00 96.50 86 GLU A O 1
ATOM 670 N N . ILE A 1 87 ? -4.448 0.915 4.296 1.00 96.38 87 ILE A N 1
ATOM 671 C CA . ILE A 1 87 ? -2.987 0.864 4.131 1.00 96.38 87 ILE A CA 1
ATOM 672 C C . ILE A 1 87 ? -2.313 2.080 4.782 1.00 96.38 87 ILE A C 1
ATOM 674 O O . ILE A 1 87 ? -1.246 1.943 5.384 1.00 96.38 87 ILE A O 1
ATOM 678 N N . ALA A 1 88 ? -2.911 3.269 4.684 1.00 94.31 88 ALA A N 1
ATOM 679 C CA . ALA A 1 88 ? -2.395 4.459 5.353 1.00 94.31 88 ALA A CA 1
ATOM 680 C C . ALA A 1 88 ? -2.463 4.318 6.884 1.00 94.31 88 ALA A C 1
ATOM 682 O O . ALA A 1 88 ? -1.509 4.678 7.578 1.00 94.31 88 ALA A O 1
ATOM 683 N N . GLU A 1 89 ? -3.552 3.760 7.419 1.00 94.12 89 GLU A N 1
ATOM 684 C CA . GLU A 1 89 ? -3.682 3.442 8.846 1.00 94.12 89 GLU A CA 1
ATOM 685 C C . GLU A 1 89 ? -2.650 2.402 9.303 1.00 94.12 89 GLU A C 1
ATOM 687 O O . GLU A 1 89 ? -1.967 2.632 10.303 1.00 94.12 89 GLU A O 1
ATOM 692 N N . PHE A 1 90 ? -2.475 1.320 8.539 1.00 95.56 90 PHE A N 1
ATOM 693 C CA . PHE A 1 90 ? -1.469 0.285 8.784 1.00 95.56 90 PHE A CA 1
ATOM 694 C C . PHE A 1 90 ? -0.052 0.874 8.862 1.00 95.56 90 PHE A C 1
ATOM 696 O O . PHE A 1 90 ? 0.654 0.672 9.848 1.00 95.56 90 PHE A O 1
ATOM 703 N N . LEU A 1 91 ? 0.359 1.688 7.882 1.00 93.94 91 LEU A N 1
ATOM 704 C CA . LEU A 1 91 ? 1.699 2.290 7.874 1.00 93.94 91 LEU A CA 1
ATOM 705 C C . LEU A 1 91 ? 1.932 3.274 9.031 1.00 93.94 91 LEU A C 1
ATOM 707 O O . LEU A 1 91 ? 3.052 3.373 9.537 1.00 93.94 91 LEU A O 1
ATOM 711 N N . ASN A 1 92 ? 0.889 3.983 9.473 1.00 89.69 92 ASN A N 1
ATOM 712 C CA . ASN A 1 92 ? 0.967 4.862 10.642 1.00 89.69 92 ASN A CA 1
ATOM 713 C C . ASN A 1 92 ? 1.186 4.088 11.952 1.00 89.69 92 ASN A C 1
ATOM 715 O O . ASN A 1 92 ? 1.748 4.643 12.899 1.00 89.69 92 ASN A O 1
ATOM 719 N N . GLN A 1 93 ? 0.730 2.836 12.028 1.00 90.12 93 GLN A N 1
ATOM 720 C CA . GLN A 1 93 ? 0.949 1.962 13.181 1.00 90.12 93 GLN A CA 1
ATOM 721 C C . GLN A 1 93 ? 2.322 1.298 13.097 1.00 90.12 93 GLN A C 1
ATOM 723 O O . GLN A 1 93 ? 3.115 1.444 14.021 1.00 90.12 93 GLN A O 1
ATOM 728 N N . TRP A 1 94 ? 2.639 0.701 11.949 1.00 86.19 94 TRP A N 1
ATOM 729 C CA . TRP A 1 94 ? 3.905 0.019 11.682 1.00 86.19 94 TRP A CA 1
ATOM 730 C C . TRP A 1 94 ? 5.138 0.908 11.919 1.00 86.19 94 TRP A C 1
ATOM 732 O O . TRP A 1 94 ? 6.139 0.470 12.475 1.00 86.19 94 TRP A O 1
ATOM 742 N N . GLY A 1 95 ? 5.075 2.194 11.550 1.00 72.75 95 GLY A N 1
ATOM 743 C CA . GLY A 1 95 ? 6.166 3.148 11.795 1.00 72.75 95 GLY A CA 1
ATOM 744 C C . GLY A 1 95 ? 6.337 3.598 13.256 1.00 72.75 95 GLY A C 1
ATOM 745 O O . GLY A 1 95 ? 7.279 4.338 13.543 1.00 72.75 95 GLY A O 1
ATOM 746 N N . ASN A 1 96 ? 5.427 3.204 14.153 1.00 73.19 96 ASN A N 1
ATOM 747 C CA . ASN A 1 96 ? 5.386 3.601 15.564 1.00 73.19 96 ASN A CA 1
ATOM 748 C C . ASN A 1 96 ? 5.592 2.430 16.547 1.00 73.19 96 ASN A C 1
ATOM 750 O O . ASN A 1 96 ? 5.533 2.663 17.760 1.00 73.19 96 ASN A O 1
ATOM 754 N N . GLU A 1 97 ? 5.821 1.211 16.052 1.00 63.12 97 GLU A N 1
ATOM 755 C CA . GLU A 1 97 ? 6.234 0.049 16.857 1.00 63.12 97 GLU A CA 1
ATOM 756 C C . GLU A 1 97 ? 7.738 0.063 17.182 1.00 63.12 97 GLU A C 1
ATOM 758 O O . GLU A 1 97 ? 8.088 -0.277 18.340 1.00 63.12 97 GLU A O 1
#

pLDDT: mean 85.21, std 18.53, range [43.53, 98.06]

Secondary structure (DSSP, 8-state):
----------------------HHHHHHHHHHHHH-SSPPPHHHHHHHHHHHHHHHHHHHTT----HHHHHHHHHHHT--GGGHHHHHHHHHHHTT-

InterPro domains:
  IPR020251 Uncharacterised protein family, YmjA [PF10820] (17-97)

Foldseek 3Di:
DDDDDDPPPPPDPPDPPPPPLPVVLLVVLVVLQVVDPDHDDPVCSQLSSQLSVVVVVCVVVVHDQDPVNSVVSSVVSVHDNVCSVVVVVVVVVVVVD

Organism: NCBI:txid656410

Sequence (97 aa):
MLSSAPVLNALTPGQIMNHDIPLKYFDIADEYATECAEPVAEAERTPLAHYFQLLLTRLMNNEEISEEAQHDMAAEAGINPARIDEIAEFLNQWGNE

Radius of gyration: 17.18 Å; chains: 1; bounding box: 24×48×59 Å